Protein AF-A0A091EJG0-F1 (afdb_monomer_lite)

Organism: Fukomys damarensis (NCBI:txid885580)

Sequence (152 aa):
MSTPSILALKPKALSLSPGISESPGCQRRHTLPASEFRCLTPEDAVSVFEIEREAFISVSGACPLDLDEIRHFLTLCPELSLGWFEEGRLVAFVIGSLWDKERLTQHALVPFYEKFGFRAVGPCAITVGSLAFTELQCSLHGHTFLRRNSGC

Foldseek 3Di:
DDDDDDDDDDDDDDDDDDDDDDDPDPPDDDQQDQKDKDQDALVCLVLVQVVQCVVPCVPPVFGPDDSVRSSVQRVPCSVQKMFMDGSNHTDDIDGDDDDDDWDDAAPVCQVVCVVVQKDWDAWDPDDTVPDTGTTIDHDPPPDDPPPPPPDD

Secondary structure (DSSP, 8-state):
---------PPPP----------S------PPPSEEEE---GGGHHHHHHHHIIIIIHHHS--SS-HHHHHHHHHH-GGG-EEEEETTEEEEEE-----SS---B-GGGHHHHGGGT-EEEEE-S--BTTB--EEEE---TT----------

Structure (mmCIF, N/CA/C/O backbone):
data_AF-A0A091EJG0-F1
#
_entry.id   AF-A0A091EJG0-F1
#
loop_
_atom_site.group_PDB
_atom_site.id
_atom_site.type_symbol
_atom_site.label_atom_id
_atom_site.label_alt_id
_atom_site.label_comp_id
_atom_site.label_asym_id
_atom_site.label_entity_id
_atom_site.label_seq_id
_atom_site.pdbx_PDB_ins_code
_atom_site.Cartn_x
_atom_site.Cartn_y
_atom_site.Cartn_z
_atom_site.occupancy
_atom_site.B_iso_or_equiv
_atom_site.auth_seq_id
_atom_site.auth_comp_id
_atom_site.auth_asym_id
_atom_site.auth_atom_id
_atom_site.pdbx_PDB_model_num
ATOM 1 N N . MET A 1 1 ? 43.278 -11.788 74.550 1.00 35.47 1 MET A N 1
ATOM 2 C CA . MET A 1 1 ? 42.293 -10.876 75.169 1.00 35.47 1 MET A CA 1
ATOM 3 C C . MET A 1 1 ? 41.085 -10.821 74.257 1.00 35.47 1 MET A C 1
ATOM 5 O O . MET A 1 1 ? 41.272 -10.649 73.060 1.00 35.47 1 MET A O 1
ATOM 9 N N . SER A 1 2 ? 39.900 -11.099 74.793 1.00 34.75 2 SER A N 1
ATOM 10 C CA . SER A 1 2 ? 38.727 -11.506 74.008 1.00 34.75 2 SER A CA 1
ATOM 11 C C . SER A 1 2 ? 37.913 -10.328 73.471 1.00 34.75 2 SER A C 1
ATOM 13 O O . SER A 1 2 ? 37.778 -9.305 74.137 1.00 34.75 2 SER A O 1
ATOM 15 N N . THR A 1 3 ? 37.316 -10.505 72.294 1.00 40.38 3 THR A N 1
ATOM 16 C CA . THR A 1 3 ? 36.290 -9.615 71.740 1.00 40.38 3 THR A CA 1
ATOM 17 C C . THR A 1 3 ? 34.932 -9.843 72.418 1.00 40.38 3 THR A C 1
ATOM 19 O O . THR A 1 3 ? 34.534 -10.993 72.607 1.00 40.38 3 THR A O 1
ATOM 22 N N . PRO A 1 4 ? 34.171 -8.778 72.720 1.00 39.97 4 PRO A N 1
ATOM 23 C CA . PRO A 1 4 ? 32.734 -8.868 72.940 1.00 39.97 4 PRO A CA 1
ATOM 24 C C . PRO A 1 4 ? 31.957 -8.249 71.767 1.00 39.97 4 PRO A C 1
ATOM 26 O O . PRO A 1 4 ? 32.161 -7.095 71.395 1.00 39.97 4 PRO A O 1
ATOM 29 N N . SER A 1 5 ? 31.034 -9.026 71.203 1.00 35.41 5 SER A N 1
ATOM 30 C CA . SER A 1 5 ? 29.989 -8.523 70.305 1.00 35.41 5 SER A CA 1
ATOM 31 C C . SER A 1 5 ? 28.902 -7.819 71.125 1.00 35.41 5 SER A C 1
ATOM 33 O O . SER A 1 5 ? 28.521 -8.324 72.182 1.00 35.41 5 SER A O 1
ATOM 35 N N . ILE A 1 6 ? 28.377 -6.688 70.644 1.00 39.12 6 ILE A N 1
ATOM 36 C CA . ILE A 1 6 ? 27.215 -6.017 71.245 1.00 39.12 6 ILE A CA 1
ATOM 37 C C . ILE A 1 6 ? 26.096 -5.926 70.208 1.00 39.12 6 ILE A C 1
ATOM 39 O O . ILE A 1 6 ? 26.187 -5.201 69.219 1.00 39.12 6 ILE A O 1
ATOM 43 N N . LEU A 1 7 ? 25.012 -6.653 70.476 1.00 41.19 7 LEU A N 1
ATOM 44 C CA . LEU A 1 7 ? 23.737 -6.518 69.780 1.00 41.19 7 LEU A CA 1
ATOM 45 C C . LEU A 1 7 ? 23.023 -5.256 70.286 1.00 41.19 7 LEU A C 1
ATOM 47 O O . LEU A 1 7 ? 22.657 -5.184 71.459 1.00 41.19 7 LEU A O 1
ATOM 51 N N . ALA A 1 8 ? 22.799 -4.277 69.407 1.00 37.84 8 ALA A N 1
ATOM 52 C CA . ALA A 1 8 ? 22.105 -3.033 69.740 1.00 37.84 8 ALA A CA 1
ATOM 53 C C . ALA A 1 8 ? 20.671 -3.004 69.175 1.00 37.84 8 ALA A C 1
ATOM 55 O O . ALA A 1 8 ? 20.429 -2.835 67.984 1.00 37.84 8 ALA A O 1
ATOM 56 N N . LEU A 1 9 ? 19.743 -3.195 70.109 1.00 32.72 9 LEU A N 1
ATOM 57 C CA . LEU A 1 9 ? 18.285 -3.048 70.092 1.00 32.72 9 LEU A CA 1
ATOM 58 C C . 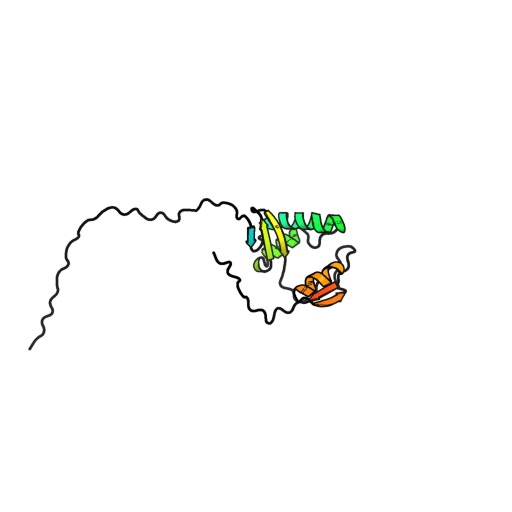LEU A 1 9 ? 17.650 -2.115 69.029 1.00 32.72 9 LEU A C 1
ATOM 60 O O . LEU A 1 9 ? 18.050 -0.973 68.821 1.00 32.72 9 LEU A O 1
ATOM 64 N N . LYS A 1 10 ? 16.535 -2.597 68.465 1.00 38.47 10 LYS A N 1
ATOM 65 C CA . LYS A 1 10 ? 15.622 -1.917 67.527 1.00 38.47 10 LYS A CA 1
ATOM 66 C C . LYS A 1 10 ? 14.766 -0.823 68.209 1.00 38.47 10 LYS A C 1
ATOM 68 O O . LYS A 1 10 ? 14.053 -1.153 69.158 1.00 38.47 10 LYS A O 1
ATOM 73 N N . PRO A 1 11 ? 14.716 0.423 67.694 1.00 31.92 11 PRO A N 1
ATOM 74 C CA . PRO A 1 11 ? 13.725 1.422 68.108 1.00 31.92 11 PRO A CA 1
ATOM 75 C C . PRO A 1 11 ? 12.336 1.212 67.480 1.00 31.92 11 PRO A C 1
ATOM 77 O O . PRO A 1 11 ? 12.167 0.541 66.460 1.00 31.92 11 PRO A O 1
ATOM 80 N N . LYS A 1 12 ? 11.324 1.791 68.132 1.00 32.69 12 LYS A N 1
ATOM 81 C CA . LYS A 1 12 ? 9.888 1.583 67.885 1.00 32.69 12 LYS A CA 1
ATOM 82 C C . LYS A 1 12 ? 9.307 2.658 66.951 1.00 32.69 12 LYS A C 1
ATOM 84 O O . LYS A 1 12 ? 9.875 3.734 66.810 1.00 32.69 12 LYS A O 1
ATOM 89 N N . ALA A 1 13 ? 8.182 2.341 66.310 1.00 37.03 13 ALA A N 1
ATOM 90 C CA . ALA A 1 13 ? 7.558 3.160 65.270 1.00 37.03 13 ALA A CA 1
ATOM 91 C C . ALA A 1 13 ? 7.169 4.581 65.723 1.00 37.03 13 ALA A C 1
ATOM 93 O O . ALA A 1 13 ? 6.637 4.765 66.817 1.00 37.03 13 ALA A O 1
ATOM 94 N N . LEU A 1 14 ? 7.327 5.543 64.809 1.00 33.12 14 LEU A N 1
ATOM 95 C CA . LEU A 1 14 ? 6.604 6.813 64.810 1.00 33.12 14 LEU A CA 1
ATOM 96 C C . LEU A 1 14 ? 5.544 6.749 63.707 1.00 33.12 14 LEU A C 1
ATOM 98 O O . LEU A 1 14 ? 5.864 6.560 62.536 1.00 33.12 14 LEU A O 1
ATOM 102 N N . SER A 1 15 ? 4.277 6.854 64.096 1.00 45.06 15 SER A N 1
ATOM 103 C CA . SER A 1 15 ? 3.137 6.810 63.184 1.00 45.06 15 SER A CA 1
ATOM 104 C C . SER A 1 15 ? 2.918 8.165 62.515 1.00 45.06 15 SER A C 1
ATOM 106 O O . SER A 1 15 ? 2.560 9.131 63.189 1.00 45.06 15 SER A O 1
ATOM 108 N N . LEU A 1 16 ? 3.048 8.207 61.191 1.00 36.72 16 LEU A N 1
ATOM 109 C CA . LEU A 1 16 ? 2.511 9.269 60.343 1.00 36.72 16 LEU A CA 1
ATOM 110 C C . LEU A 1 16 ? 1.576 8.643 59.304 1.00 36.72 16 LEU A C 1
ATOM 112 O O . LEU A 1 16 ? 1.862 7.590 58.741 1.00 36.72 16 LEU A O 1
ATOM 116 N N . SER A 1 17 ? 0.448 9.303 59.084 1.00 36.25 17 SER A N 1
ATOM 117 C CA . SER A 1 17 ? -0.603 8.972 58.119 1.00 36.25 17 SER A CA 1
ATOM 118 C C . SER A 1 17 ? -1.162 10.306 57.596 1.00 36.25 17 SER A C 1
ATOM 120 O O . SER A 1 17 ? -1.026 11.294 58.325 1.00 36.25 17 SER A O 1
ATOM 122 N N . PRO A 1 18 ? -1.821 10.397 56.424 1.00 42.09 18 PRO A N 1
ATOM 123 C CA . PRO A 1 18 ? -1.990 9.403 55.357 1.00 42.09 18 PRO A CA 1
ATOM 124 C C . PRO A 1 18 ? -1.427 9.881 53.997 1.00 42.09 18 PRO A C 1
ATOM 126 O O . PRO A 1 18 ? -1.651 11.016 53.584 1.00 42.09 18 PRO A O 1
ATOM 129 N N . GLY A 1 19 ? -0.769 8.991 53.249 1.00 30.95 19 GLY A N 1
ATOM 130 C CA . GLY A 1 19 ? -0.417 9.206 51.837 1.00 30.95 19 GLY A CA 1
ATOM 131 C C . GLY A 1 19 ? -1.319 8.364 50.936 1.00 30.95 19 GLY A C 1
ATOM 132 O O . GLY A 1 19 ? -1.409 7.156 51.135 1.00 30.95 19 GLY A O 1
ATOM 133 N N . ILE A 1 20 ? -2.014 9.002 49.992 1.00 41.03 20 ILE A N 1
ATOM 134 C CA . ILE A 1 20 ? -3.001 8.370 49.102 1.00 41.03 20 ILE A CA 1
ATOM 135 C C . ILE A 1 20 ? -2.375 7.186 48.353 1.00 41.03 20 ILE A C 1
ATOM 137 O O . ILE A 1 20 ? -1.322 7.328 47.738 1.00 41.03 20 ILE A O 1
ATOM 141 N N . SER A 1 21 ? -3.050 6.032 48.388 1.00 39.88 21 SER A N 1
ATOM 142 C CA . SER A 1 21 ? -2.692 4.863 47.577 1.00 39.88 21 SER A CA 1
ATOM 143 C C . SER A 1 21 ? -2.657 5.257 46.105 1.00 39.88 21 SER A C 1
ATOM 145 O O . SER A 1 21 ? -3.672 5.716 45.581 1.00 39.88 21 SER A O 1
ATOM 147 N N . GLU A 1 22 ? -1.528 5.044 45.428 1.00 44.59 22 GLU A N 1
ATOM 148 C CA . GLU A 1 22 ? -1.455 5.245 43.983 1.00 44.59 22 GLU A CA 1
ATOM 149 C C . GLU A 1 22 ? -2.451 4.306 43.294 1.00 44.59 22 GLU A C 1
ATOM 151 O O . GLU A 1 22 ? -2.333 3.080 43.348 1.00 44.59 22 GLU A O 1
ATOM 156 N N . SER A 1 23 ? -3.482 4.892 42.689 1.00 47.81 23 SER A N 1
ATOM 157 C CA . SER A 1 23 ? -4.475 4.151 41.919 1.00 47.81 23 SER A CA 1
ATOM 158 C C . SER A 1 23 ? -3.807 3.547 40.679 1.00 47.81 23 SER A C 1
ATOM 160 O O . SER A 1 23 ? -3.078 4.265 39.987 1.00 47.81 23 SER A O 1
ATOM 162 N N . PRO A 1 24 ? -4.060 2.269 40.341 1.00 48.84 24 PRO A N 1
ATOM 163 C CA . PRO A 1 24 ? -3.443 1.644 39.180 1.00 48.84 24 PRO A CA 1
ATOM 164 C C . PRO A 1 24 ? -3.910 2.340 37.898 1.00 48.84 24 PRO A C 1
ATOM 166 O O . PRO A 1 24 ? -5.063 2.203 37.501 1.00 48.84 24 PRO A O 1
ATOM 169 N N . GLY A 1 25 ? -2.999 3.087 37.268 1.00 54.34 25 GLY A N 1
ATOM 170 C CA . GLY A 1 25 ? -3.153 3.670 35.936 1.00 54.34 25 GLY A CA 1
ATOM 171 C C . GLY A 1 25 ? -4.395 4.544 35.749 1.00 54.34 25 GLY A C 1
ATOM 172 O O . GLY A 1 25 ? -5.421 4.078 35.263 1.00 54.34 25 GLY A O 1
ATOM 173 N N . CYS A 1 26 ? -4.274 5.850 36.011 1.00 53.00 26 CYS A N 1
ATOM 174 C CA . CYS A 1 26 ? -5.238 6.824 35.495 1.00 53.00 26 CYS A CA 1
ATOM 175 C C . CYS A 1 26 ? -5.278 6.731 33.958 1.00 53.00 26 CYS A C 1
ATOM 177 O O . CYS A 1 26 ? -4.397 7.267 33.279 1.00 53.00 26 CYS A O 1
ATOM 179 N N . GLN A 1 27 ? -6.278 6.031 33.408 1.00 63.81 27 GLN A N 1
ATOM 180 C CA . GLN A 1 27 ? -6.522 6.003 31.970 1.00 63.81 27 GLN A CA 1
ATOM 181 C C . GLN A 1 27 ? -6.813 7.434 31.520 1.00 63.81 27 GLN A C 1
ATOM 183 O O . GLN A 1 27 ? -7.860 8.009 31.832 1.00 63.81 27 GLN A O 1
ATOM 188 N N . ARG A 1 28 ? -5.859 8.031 30.796 1.00 69.50 28 ARG A N 1
ATOM 189 C CA . ARG A 1 28 ? -6.082 9.308 30.120 1.00 69.50 28 ARG A CA 1
ATOM 190 C C . ARG A 1 28 ? -7.290 9.135 29.207 1.00 69.50 28 ARG A C 1
ATOM 192 O O . ARG A 1 28 ? -7.361 8.159 28.468 1.00 69.50 28 ARG A O 1
ATOM 199 N N . ARG A 1 29 ? -8.225 10.088 29.246 1.00 65.69 29 ARG A N 1
ATOM 200 C CA . ARG A 1 29 ? -9.355 10.110 28.310 1.00 65.69 29 ARG A CA 1
ATOM 201 C C . ARG A 1 29 ? -8.789 10.080 26.891 1.00 65.69 29 ARG A C 1
ATOM 203 O O . ARG A 1 29 ? -8.084 11.009 26.504 1.00 65.69 29 ARG A O 1
ATOM 210 N N . HIS A 1 30 ? -9.062 9.005 26.161 1.00 69.31 30 HIS A N 1
ATOM 211 C CA . HIS A 1 30 ? -8.549 8.811 24.814 1.00 69.31 30 HIS A CA 1
ATOM 212 C C . HIS A 1 30 ? -9.281 9.757 23.855 1.00 69.31 30 HIS A C 1
ATOM 214 O O . HIS A 1 30 ? -10.401 9.488 23.432 1.00 69.31 30 HIS A O 1
ATOM 220 N N . THR A 1 31 ? -8.654 10.886 23.533 1.00 75.50 31 THR A N 1
ATOM 221 C CA . THR A 1 31 ? -8.953 11.640 22.312 1.00 75.50 31 THR A CA 1
ATOM 222 C C . THR A 1 31 ? -8.261 10.946 21.146 1.00 75.50 31 THR A C 1
ATOM 224 O O . THR A 1 31 ? -7.101 10.553 21.290 1.00 75.50 31 THR A O 1
ATOM 227 N N . LEU A 1 32 ? -8.941 10.806 20.006 1.00 78.19 32 LEU A N 1
ATOM 228 C CA . LEU A 1 32 ? -8.315 10.268 18.796 1.00 78.19 32 LEU A CA 1
ATOM 229 C C . LEU A 1 32 ? -7.102 11.135 18.404 1.00 78.19 32 LEU A C 1
ATOM 231 O O . LEU A 1 32 ? -7.184 12.363 18.524 1.00 78.19 32 LEU A O 1
ATOM 235 N N . PRO A 1 33 ? -5.979 10.540 17.963 1.00 83.75 33 PRO A N 1
ATOM 236 C CA . PRO A 1 33 ? -4.875 11.303 17.398 1.00 83.75 33 PRO A CA 1
ATOM 237 C C . PRO A 1 33 ? -5.344 12.103 16.180 1.00 83.75 33 PRO A C 1
ATOM 239 O O . PRO A 1 33 ? -6.098 11.594 15.352 1.00 83.75 33 PRO A O 1
ATOM 242 N N . ALA A 1 34 ? -4.869 13.343 16.044 1.00 88.00 34 ALA A N 1
ATOM 243 C CA . ALA A 1 34 ? -5.141 14.144 14.850 1.00 88.00 34 ALA A CA 1
ATOM 244 C C . ALA A 1 34 ? -4.500 13.519 13.596 1.00 88.00 34 ALA A C 1
ATOM 246 O O . ALA A 1 34 ? -5.100 13.530 12.528 1.00 88.00 34 ALA A O 1
ATOM 247 N N . SER A 1 35 ? -3.307 12.935 13.748 1.00 93.06 35 SER A N 1
ATOM 248 C CA . SER A 1 35 ? -2.590 12.190 12.712 1.00 93.06 35 SER A CA 1
ATOM 249 C C . SER A 1 35 ? -1.784 11.061 13.365 1.00 93.06 35 SER A C 1
ATOM 251 O O . SER A 1 35 ? -1.150 11.277 14.403 1.00 93.06 35 SER A O 1
ATOM 253 N N . GLU A 1 36 ? -1.837 9.857 12.798 1.00 94.25 36 GLU A N 1
ATOM 254 C CA . GLU A 1 36 ? -1.200 8.643 13.321 1.00 94.25 36 GLU A CA 1
ATOM 255 C C . GLU A 1 36 ? -0.647 7.773 12.182 1.00 94.25 36 GLU A C 1
ATOM 257 O O . GLU A 1 36 ? -1.292 7.588 11.153 1.00 94.25 36 GLU A O 1
ATOM 262 N N . PHE A 1 37 ? 0.538 7.195 12.392 1.00 95.00 37 PHE A N 1
ATOM 263 C CA . PHE A 1 37 ? 1.115 6.169 11.523 1.00 95.00 37 PHE A CA 1
ATOM 264 C C . PHE A 1 37 ? 1.258 4.875 12.323 1.00 95.00 37 PHE A C 1
ATOM 266 O O . PHE A 1 37 ? 1.967 4.854 13.332 1.00 95.00 37 PHE A O 1
ATOM 273 N N . ARG A 1 38 ? 0.608 3.800 11.873 1.00 94.56 38 ARG A N 1
ATOM 274 C CA . ARG A 1 38 ? 0.654 2.483 12.528 1.00 94.56 38 ARG A CA 1
ATOM 275 C C . ARG A 1 38 ? 0.578 1.349 11.512 1.00 94.56 38 ARG A C 1
ATOM 277 O O . ARG A 1 38 ? 0.125 1.554 10.389 1.00 94.56 38 ARG A O 1
ATOM 284 N N . CYS A 1 39 ? 0.987 0.147 11.909 1.00 95.44 39 CYS A N 1
ATOM 285 C CA . CYS A 1 39 ? 0.675 -1.053 11.135 1.00 95.44 39 CYS A CA 1
ATOM 286 C C . CYS A 1 39 ? -0.851 -1.225 11.047 1.00 95.44 39 CYS A C 1
ATOM 288 O O . CYS A 1 39 ? -1.583 -0.868 11.981 1.00 95.44 39 CYS A O 1
ATOM 290 N N . LEU A 1 40 ? -1.318 -1.742 9.915 1.00 95.94 40 LEU A N 1
ATOM 291 C CA . LEU A 1 40 ? -2.717 -2.100 9.724 1.00 95.94 40 LEU A CA 1
ATOM 292 C C . LEU A 1 40 ? -3.023 -3.424 10.428 1.00 95.94 40 LEU A C 1
ATOM 294 O O . LEU A 1 40 ? -2.145 -4.272 10.602 1.00 95.94 40 LEU A O 1
ATOM 298 N N . THR A 1 41 ? -4.283 -3.610 10.801 1.00 95.44 41 THR A N 1
ATOM 299 C CA . THR A 1 41 ? -4.805 -4.867 11.346 1.00 95.44 41 THR A CA 1
ATOM 300 C C . THR A 1 41 ? -5.912 -5.420 10.436 1.00 95.44 41 THR A C 1
ATOM 302 O O . THR A 1 41 ? -6.439 -4.679 9.602 1.00 95.44 41 THR A O 1
ATOM 305 N N . PRO A 1 42 ? -6.305 -6.705 10.546 1.00 94.50 42 PRO A N 1
ATOM 306 C CA . PRO A 1 42 ? -7.368 -7.281 9.713 1.00 94.50 42 PRO A CA 1
ATOM 307 C C . PRO A 1 42 ? -8.716 -6.537 9.784 1.00 94.50 42 PRO A C 1
ATOM 309 O O . PRO A 1 42 ? -9.515 -6.623 8.852 1.00 94.50 42 PRO A O 1
ATOM 312 N N . GLU A 1 43 ? -8.966 -5.779 10.854 1.00 96.19 43 GLU A N 1
ATOM 313 C CA . GLU A 1 43 ? -10.126 -4.895 11.009 1.00 96.19 43 GLU A CA 1
ATOM 314 C C . GLU A 1 43 ? -10.083 -3.682 10.060 1.00 96.19 43 GLU A C 1
ATOM 316 O O . GLU A 1 43 ? -11.130 -3.250 9.576 1.00 96.19 43 GLU A O 1
ATOM 321 N N . ASP A 1 44 ? -8.892 -3.167 9.729 1.00 96.44 44 ASP A N 1
ATOM 322 C CA . ASP A 1 44 ? -8.715 -2.053 8.785 1.00 96.44 44 ASP A CA 1
ATOM 323 C C . ASP A 1 44 ? -8.975 -2.467 7.323 1.00 96.44 44 ASP A C 1
ATOM 325 O O . ASP A 1 44 ? -9.131 -1.603 6.458 1.00 96.44 44 ASP A O 1
ATOM 329 N N . ALA A 1 45 ? -9.045 -3.772 7.028 1.00 95.00 45 ALA A N 1
ATOM 330 C CA . ALA A 1 45 ? -9.141 -4.312 5.668 1.00 95.00 45 ALA A CA 1
ATOM 331 C C . ALA A 1 45 ? -10.332 -3.768 4.861 1.00 95.00 45 ALA A C 1
ATOM 333 O O . ALA A 1 45 ? -10.229 -3.597 3.648 1.00 95.00 45 ALA A O 1
ATOM 334 N N . VAL A 1 46 ? -11.455 -3.467 5.524 1.00 96.12 46 VAL A N 1
ATOM 335 C CA . VAL A 1 46 ? -12.617 -2.852 4.862 1.00 96.12 46 VAL A CA 1
ATOM 336 C C . VAL A 1 46 ? -12.270 -1.439 4.393 1.00 96.12 46 VAL A C 1
ATOM 338 O O . VAL A 1 46 ? -12.492 -1.123 3.230 1.00 96.12 46 VAL A O 1
ATOM 341 N N . SER A 1 47 ? -11.656 -0.623 5.254 1.00 95.25 47 SER A N 1
ATOM 342 C CA . SER A 1 47 ? -11.218 0.741 4.927 1.00 95.25 47 SER A CA 1
ATOM 343 C C . SER A 1 47 ? -10.199 0.755 3.783 1.00 95.25 47 SER A C 1
ATOM 345 O O . SER A 1 47 ? -10.300 1.584 2.883 1.00 95.25 47 SER A O 1
ATOM 347 N N . VAL A 1 48 ? -9.250 -0.189 3.787 1.00 95.06 48 VAL A N 1
ATOM 348 C CA . VAL A 1 48 ? -8.297 -0.402 2.682 1.00 95.06 48 VAL A CA 1
ATOM 349 C C . VAL A 1 48 ? -9.046 -0.680 1.377 1.00 95.06 48 VAL A C 1
ATOM 351 O O . VAL A 1 48 ? -8.833 0.015 0.386 1.00 95.06 48 VAL A O 1
ATOM 354 N N . PHE A 1 49 ? -9.956 -1.658 1.379 1.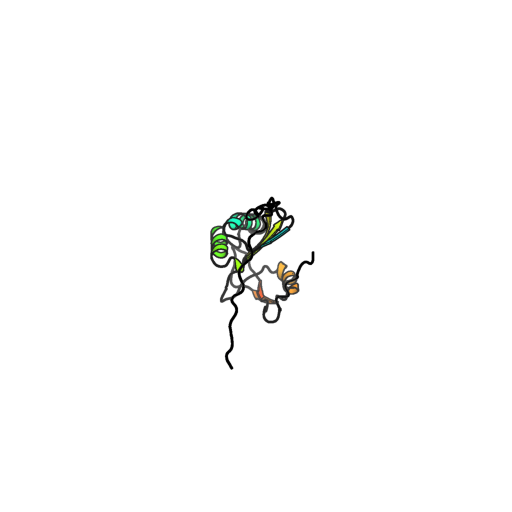00 93.50 49 PHE A N 1
ATOM 355 C CA . PHE A 1 49 ? -10.708 -2.051 0.188 1.00 93.50 49 PHE A CA 1
ATOM 356 C C . PHE A 1 49 ? -11.623 -0.932 -0.336 1.00 93.50 49 PHE A C 1
ATOM 358 O O . PHE A 1 49 ? -11.797 -0.791 -1.544 1.00 93.50 49 PHE A O 1
ATOM 365 N N . GLU A 1 50 ? -12.190 -0.095 0.538 1.00 93.88 50 GLU A N 1
ATOM 366 C CA . GLU A 1 50 ? -12.967 1.070 0.101 1.00 93.88 50 GLU A CA 1
ATOM 367 C C . GLU A 1 50 ? -12.107 2.123 -0.610 1.00 93.88 50 GLU A C 1
ATOM 369 O O . GLU A 1 50 ? -12.567 2.687 -1.607 1.00 93.88 50 GLU A O 1
ATOM 374 N N . ILE A 1 51 ? -10.868 2.338 -0.149 1.00 93.31 51 ILE A N 1
ATOM 375 C CA . ILE A 1 51 ? -9.887 3.206 -0.815 1.00 93.31 51 ILE A CA 1
ATOM 376 C C . ILE A 1 51 ? -9.452 2.591 -2.153 1.00 93.31 51 ILE A C 1
ATOM 378 O O . ILE A 1 51 ? -9.447 3.296 -3.159 1.00 93.31 51 ILE A O 1
ATOM 382 N N . GLU A 1 52 ? -9.147 1.287 -2.223 1.00 90.75 52 GLU A N 1
ATOM 383 C CA . GLU A 1 52 ? -8.776 0.658 -3.503 1.00 90.75 52 GLU A CA 1
ATOM 384 C C . GLU A 1 52 ? -9.929 0.637 -4.515 1.00 90.75 52 GLU A C 1
ATOM 386 O O . GLU A 1 52 ? -9.713 0.853 -5.708 1.00 90.75 52 GLU A O 1
ATOM 391 N N . ARG A 1 53 ? -11.171 0.441 -4.059 1.00 88.56 53 ARG A N 1
ATOM 392 C CA . ARG A 1 53 ? -12.362 0.543 -4.912 1.00 88.56 53 ARG A CA 1
ATOM 393 C C . ARG A 1 53 ? -12.491 1.942 -5.514 1.00 88.56 53 ARG A C 1
ATOM 395 O O . ARG A 1 53 ? -12.782 2.061 -6.702 1.00 88.56 53 ARG A O 1
ATOM 402 N N . GLU A 1 54 ? -12.289 2.990 -4.719 1.00 88.19 54 GLU A N 1
ATOM 403 C CA . GLU A 1 54 ? -12.334 4.369 -5.215 1.00 88.19 54 GLU A CA 1
ATOM 404 C C . GLU A 1 54 ? -11.184 4.631 -6.201 1.00 88.19 54 GLU A C 1
ATOM 406 O O . GLU A 1 54 ? -11.447 5.003 -7.345 1.00 88.19 54 GLU A O 1
ATOM 411 N N . ALA A 1 55 ? -9.946 4.311 -5.818 1.00 86.12 55 ALA A N 1
ATOM 412 C CA . ALA A 1 55 ? -8.745 4.626 -6.588 1.00 86.12 55 ALA A CA 1
ATOM 413 C C . ALA A 1 55 ? -8.558 3.784 -7.867 1.00 86.12 55 ALA A C 1
ATOM 415 O O . ALA A 1 55 ? -8.093 4.305 -8.883 1.00 86.12 55 ALA A O 1
ATOM 416 N N . PHE A 1 56 ? -8.895 2.488 -7.842 1.00 83.31 56 PHE A N 1
ATOM 417 C CA . PHE A 1 56 ? -8.607 1.551 -8.937 1.00 83.31 56 PHE A CA 1
ATOM 418 C C . PHE A 1 56 ? -9.850 1.074 -9.686 1.00 83.31 56 PHE A C 1
ATOM 420 O O . PHE A 1 56 ? -9.838 1.093 -10.922 1.00 83.31 56 PHE A O 1
ATOM 427 N N . ILE A 1 57 ? -10.935 0.689 -9.000 1.00 81.00 57 ILE A N 1
ATOM 428 C CA . ILE A 1 57 ? -12.141 0.192 -9.692 1.00 81.00 57 ILE A CA 1
ATOM 429 C C . ILE A 1 57 ? -12.803 1.327 -10.488 1.00 81.00 57 ILE A C 1
ATOM 431 O O . ILE A 1 57 ? -13.188 1.100 -11.634 1.00 81.00 57 ILE A O 1
ATOM 435 N N . SER A 1 58 ? -12.839 2.560 -9.968 1.00 77.19 58 SER A N 1
ATOM 436 C CA . SER A 1 58 ? -13.367 3.727 -10.705 1.00 77.19 58 SER A CA 1
ATOM 437 C C . SER A 1 58 ? -12.597 4.059 -11.992 1.00 77.19 58 SER A C 1
ATOM 439 O O . SER A 1 58 ? -13.153 4.685 -12.892 1.00 77.19 58 SER A O 1
ATOM 441 N N . VAL A 1 59 ? -11.322 3.659 -12.085 1.00 77.94 59 VAL A N 1
ATOM 442 C CA . VAL A 1 59 ? -10.417 3.995 -13.203 1.00 77.94 59 VAL A CA 1
ATOM 443 C C . VAL A 1 59 ? -10.240 2.829 -14.180 1.00 77.94 59 VAL A C 1
ATOM 445 O O . VAL A 1 59 ? -10.117 3.043 -15.384 1.00 77.94 59 VAL A O 1
ATOM 448 N N . SER A 1 60 ? -10.215 1.594 -13.675 1.00 76.00 60 SER A N 1
ATOM 449 C CA . SER A 1 60 ? -9.831 0.392 -14.432 1.00 76.00 60 SER A CA 1
ATOM 450 C C . SER A 1 60 ? -10.845 -0.755 -14.383 1.00 76.00 60 SER A C 1
ATOM 452 O O . SER A 1 60 ? -10.689 -1.738 -15.105 1.00 76.00 60 SER A O 1
ATOM 454 N N . GLY A 1 61 ? -11.872 -0.657 -13.535 1.00 80.81 61 GLY A N 1
ATOM 455 C CA . GLY A 1 61 ? -12.844 -1.727 -13.296 1.00 80.81 61 GLY A CA 1
ATOM 456 C C . GLY A 1 61 ? -12.318 -2.917 -12.483 1.00 80.81 61 GLY A C 1
ATOM 457 O O . GLY A 1 61 ? -13.089 -3.838 -12.223 1.00 80.81 61 GLY A O 1
ATOM 458 N N . ALA A 1 62 ? -11.048 -2.911 -12.065 1.00 80.06 62 ALA A N 1
ATOM 459 C CA . ALA A 1 62 ? -10.419 -3.980 -11.291 1.00 80.06 62 ALA A CA 1
ATOM 460 C C . ALA A 1 62 ? -9.675 -3.428 -10.063 1.00 80.06 62 ALA A C 1
ATOM 462 O O . ALA A 1 62 ? -9.242 -2.277 -10.048 1.00 80.06 62 ALA A O 1
ATOM 463 N N . CYS A 1 63 ? -9.537 -4.265 -9.035 1.00 79.25 63 CYS A N 1
ATOM 464 C CA . CYS A 1 63 ? -8.792 -3.977 -7.809 1.00 79.25 63 CYS A CA 1
ATOM 465 C C . CYS A 1 63 ? -7.446 -4.723 -7.845 1.00 79.25 63 CYS A C 1
ATOM 467 O O . CYS A 1 63 ? -7.426 -5.848 -8.353 1.00 79.25 63 CYS A O 1
ATOM 469 N N . PRO A 1 64 ? -6.337 -4.157 -7.332 1.00 77.25 64 PRO A N 1
ATOM 470 C CA . PRO A 1 64 ? -5.079 -4.887 -7.178 1.00 77.25 64 PRO A CA 1
ATOM 471 C C . PRO A 1 64 ? -5.181 -6.077 -6.219 1.00 77.25 64 PRO A C 1
ATOM 473 O O . PRO A 1 64 ? -4.519 -7.083 -6.471 1.00 77.25 64 PRO A O 1
ATOM 476 N N . LEU A 1 65 ? -5.987 -5.947 -5.158 1.00 83.38 65 LEU A N 1
ATOM 477 C CA . LEU A 1 65 ? -6.288 -6.985 -4.173 1.00 83.38 65 LEU A CA 1
ATOM 478 C C . LEU A 1 65 ? -7.793 -7.013 -3.864 1.00 83.38 65 LEU A C 1
ATOM 480 O O . LEU A 1 65 ? -8.442 -5.965 -3.819 1.00 83.38 65 LEU A O 1
ATOM 484 N N . ASP A 1 66 ? -8.361 -8.193 -3.617 1.00 86.69 66 ASP A N 1
ATOM 485 C CA . ASP A 1 66 ? -9.708 -8.300 -3.045 1.00 86.69 66 ASP A CA 1
ATOM 486 C C . ASP A 1 66 ? -9.719 -8.172 -1.504 1.00 86.69 66 ASP A C 1
ATOM 488 O O . ASP A 1 66 ? -8.681 -8.138 -0.839 1.00 86.69 66 ASP A O 1
ATOM 492 N N . LEU A 1 67 ? -10.911 -8.055 -0.909 1.00 89.88 67 LEU A N 1
ATOM 493 C CA . LEU A 1 67 ? -11.068 -7.863 0.538 1.00 89.88 67 LEU A CA 1
ATOM 494 C C . LEU A 1 67 ? -10.504 -9.028 1.374 1.00 89.88 67 LEU A C 1
ATOM 496 O O . LEU A 1 67 ? -10.032 -8.803 2.492 1.00 89.88 67 LEU A O 1
ATOM 500 N N . ASP A 1 68 ? -10.559 -10.257 0.868 1.00 88.88 68 ASP A N 1
ATOM 501 C CA . ASP A 1 68 ? -10.073 -11.437 1.576 1.00 88.88 68 ASP A CA 1
ATOM 502 C C . ASP A 1 68 ? -8.561 -11.627 1.364 1.00 88.88 68 ASP A C 1
ATOM 504 O O . ASP A 1 68 ? -7.868 -12.001 2.312 1.00 88.88 68 ASP A O 1
ATOM 508 N N . GLU A 1 69 ? -8.012 -11.243 0.206 1.00 87.19 69 GLU A N 1
ATOM 509 C CA . GLU A 1 69 ? -6.565 -11.090 -0.011 1.00 87.19 69 GLU A CA 1
ATOM 510 C C . GLU A 1 69 ? -5.961 -10.018 0.913 1.00 87.19 69 GLU A C 1
ATOM 512 O O . GLU A 1 69 ? -4.956 -10.272 1.581 1.00 87.19 69 GLU A O 1
ATOM 517 N N . ILE A 1 70 ? -6.600 -8.847 1.035 1.00 89.94 70 ILE A N 1
ATOM 518 C CA . ILE A 1 70 ? -6.193 -7.790 1.978 1.00 89.94 70 ILE A CA 1
ATOM 519 C C . ILE A 1 70 ? -6.167 -8.345 3.409 1.00 89.94 70 ILE A C 1
ATOM 521 O O . ILE A 1 70 ? -5.149 -8.239 4.098 1.00 89.94 70 ILE A O 1
ATOM 525 N N . ARG A 1 71 ? -7.251 -8.992 3.863 1.00 91.81 71 ARG A N 1
ATOM 526 C CA . ARG A 1 71 ? -7.302 -9.634 5.192 1.00 91.81 71 ARG A CA 1
ATOM 527 C C . ARG A 1 71 ? -6.212 -10.681 5.373 1.00 91.81 71 ARG A C 1
ATOM 529 O O . ARG A 1 71 ? -5.638 -10.771 6.458 1.00 91.81 71 ARG A O 1
ATOM 536 N N . HIS A 1 72 ? -5.925 -11.467 4.338 1.00 87.88 72 HIS A N 1
ATOM 537 C CA . HIS A 1 72 ? -4.899 -12.500 4.367 1.00 87.88 72 HIS A CA 1
ATOM 538 C C . HIS A 1 72 ? -3.511 -11.896 4.615 1.00 87.88 72 HIS A C 1
ATOM 540 O O . HIS A 1 72 ? -2.836 -12.303 5.562 1.00 87.88 72 HIS A O 1
ATOM 546 N N . PHE A 1 73 ? -3.117 -10.863 3.862 1.00 88.19 73 PHE A N 1
ATOM 547 C CA . PHE A 1 73 ? -1.836 -10.178 4.073 1.00 88.19 73 PHE A CA 1
ATOM 548 C C . PHE A 1 73 ? -1.739 -9.511 5.449 1.00 88.19 73 PHE A C 1
ATOM 550 O O . PHE A 1 73 ? -0.728 -9.675 6.130 1.00 88.19 73 PHE A O 1
ATOM 557 N N . LEU A 1 74 ? -2.802 -8.839 5.904 1.00 90.62 74 LEU A N 1
ATOM 558 C CA . LEU A 1 74 ? -2.843 -8.210 7.232 1.00 90.62 74 LEU A CA 1
ATOM 559 C C . LEU A 1 74 ? -2.880 -9.220 8.392 1.00 90.62 74 LEU A C 1
ATOM 561 O O . LEU A 1 74 ? -2.577 -8.859 9.526 1.00 90.62 74 LEU A O 1
ATOM 565 N N . THR A 1 75 ? -3.215 -10.484 8.122 1.00 90.44 75 THR A N 1
ATOM 566 C CA . THR A 1 75 ? -3.132 -11.580 9.100 1.00 90.44 75 THR A CA 1
ATOM 567 C C . THR A 1 75 ? -1.743 -12.227 9.118 1.00 90.44 75 THR A C 1
ATOM 569 O O . THR A 1 75 ? -1.274 -12.622 10.183 1.00 90.44 75 THR A O 1
ATOM 572 N N . LEU A 1 76 ? -1.083 -12.352 7.960 1.00 85.56 76 LEU A N 1
ATOM 573 C CA . LEU A 1 76 ? 0.221 -13.016 7.842 1.00 85.56 76 LEU A CA 1
ATOM 574 C C . LEU A 1 76 ? 1.415 -12.115 8.181 1.00 85.56 76 LEU A C 1
ATOM 576 O O . LEU A 1 76 ? 2.348 -12.587 8.828 1.00 85.56 76 LEU A O 1
ATOM 580 N N . CYS A 1 77 ? 1.411 -10.865 7.711 1.00 86.19 77 CYS A N 1
ATOM 581 C CA . CYS A 1 77 ? 2.550 -9.944 7.807 1.00 86.19 77 CYS A CA 1
ATOM 582 C C . CYS A 1 77 ? 2.108 -8.494 8.117 1.00 86.19 77 CYS A C 1
ATOM 584 O O . CYS A 1 77 ? 2.449 -7.578 7.356 1.00 86.19 77 CYS A O 1
ATOM 586 N N . PRO A 1 78 ? 1.343 -8.231 9.197 1.00 88.19 78 PRO A N 1
ATOM 587 C CA . PRO A 1 78 ? 0.915 -6.873 9.550 1.00 88.19 78 PRO A CA 1
ATOM 588 C C . PRO A 1 78 ? 2.093 -5.898 9.724 1.00 88.19 78 PRO A C 1
ATOM 590 O O . PRO A 1 78 ? 1.956 -4.713 9.427 1.00 88.19 78 PRO A O 1
ATOM 593 N N . GLU A 1 79 ? 3.270 -6.375 10.131 1.00 89.19 79 GLU A N 1
ATOM 594 C CA . GLU A 1 79 ? 4.505 -5.591 10.263 1.00 89.19 79 GLU A CA 1
ATOM 595 C C . GLU A 1 79 ? 5.080 -5.072 8.933 1.00 89.19 79 GLU A C 1
ATOM 597 O O . GLU A 1 79 ? 5.884 -4.140 8.940 1.00 89.19 79 GLU A O 1
ATOM 602 N N . LEU A 1 80 ? 4.654 -5.639 7.798 1.00 86.38 80 LEU A N 1
ATOM 603 C CA . LEU A 1 80 ? 4.981 -5.160 6.449 1.00 86.38 80 LEU A CA 1
ATOM 604 C C . LEU A 1 80 ? 3.896 -4.240 5.867 1.00 86.38 80 LEU A C 1
ATOM 606 O O . LEU A 1 80 ? 3.989 -3.825 4.711 1.00 86.38 80 LEU A O 1
ATOM 610 N N . SER A 1 81 ? 2.886 -3.896 6.669 1.00 92.50 81 SER A N 1
ATOM 611 C CA . SER A 1 81 ? 1.871 -2.900 6.338 1.00 92.50 81 SER A CA 1
ATOM 612 C C . SER A 1 81 ? 2.104 -1.585 7.085 1.00 92.50 81 SER A C 1
ATOM 614 O O . SER A 1 81 ? 2.632 -1.556 8.201 1.00 92.50 81 SER A O 1
ATOM 616 N N . LEU A 1 82 ? 1.665 -0.481 6.484 1.00 95.75 82 LEU A N 1
ATOM 617 C CA . LEU A 1 82 ? 1.667 0.837 7.112 1.00 95.75 82 LEU A CA 1
ATOM 618 C C . LEU A 1 82 ? 0.420 1.609 6.688 1.00 95.75 82 LEU A C 1
ATOM 620 O O . LEU A 1 82 ? 0.219 1.846 5.501 1.00 95.75 82 LEU A O 1
ATOM 624 N N . GLY A 1 83 ? -0.390 2.029 7.654 1.00 96.62 83 GLY A N 1
ATOM 625 C CA . GLY A 1 83 ? -1.500 2.955 7.464 1.00 96.62 83 GLY A CA 1
ATOM 626 C C . GLY A 1 83 ? -1.170 4.340 8.010 1.00 96.62 83 GLY A C 1
ATOM 627 O O . GLY A 1 83 ? -0.570 4.469 9.081 1.00 96.62 83 GLY A O 1
ATOM 628 N N . TRP A 1 84 ? -1.598 5.369 7.285 1.00 96.81 84 TRP A N 1
ATOM 629 C CA . TRP A 1 84 ? -1.691 6.742 7.768 1.00 96.81 84 TRP A CA 1
ATOM 630 C C . TRP A 1 84 ? -3.158 7.057 8.063 1.00 96.81 84 TRP A C 1
ATOM 632 O O . TRP A 1 84 ? -4.021 6.936 7.189 1.00 96.81 84 TRP A O 1
ATOM 642 N N . PHE A 1 85 ? -3.427 7.443 9.307 1.00 94.94 85 PHE A N 1
ATOM 643 C CA . PHE A 1 85 ? -4.741 7.803 9.809 1.00 94.94 85 PHE A CA 1
ATOM 644 C C . PHE A 1 85 ? -4.800 9.295 10.141 1.00 94.94 85 PHE A C 1
ATOM 646 O O . PHE A 1 85 ? -3.890 9.819 10.783 1.00 94.94 85 PHE A O 1
ATOM 653 N N . GLU A 1 86 ? -5.898 9.955 9.780 1.00 94.75 86 GLU A N 1
ATOM 654 C CA . GLU A 1 86 ? -6.251 11.304 10.235 1.00 94.75 86 GLU A CA 1
ATOM 655 C C . GLU A 1 86 ? -7.570 11.238 11.010 1.00 94.75 86 GLU A C 1
ATOM 657 O O . GLU A 1 86 ? -8.536 10.623 10.558 1.00 94.75 86 GLU A O 1
ATOM 662 N N . GLU A 1 87 ? -7.595 11.798 12.222 1.00 91.81 87 GLU A N 1
ATOM 663 C CA . GLU A 1 87 ? -8.742 11.741 13.150 1.00 91.81 87 GLU A CA 1
ATOM 664 C C . GLU A 1 87 ? -9.333 10.319 13.339 1.00 91.81 87 GLU A C 1
ATOM 666 O O . GLU A 1 87 ? -10.538 10.131 13.517 1.00 91.81 87 GLU A O 1
ATOM 671 N N . GLY A 1 88 ? -8.475 9.291 13.290 1.00 89.38 88 GLY A N 1
ATOM 672 C CA . GLY A 1 88 ? -8.855 7.876 13.395 1.00 89.38 88 GLY A CA 1
ATOM 673 C C . GLY A 1 88 ? -9.400 7.229 12.111 1.00 89.38 88 GLY A C 1
ATOM 674 O O . GLY A 1 88 ? -9.818 6.074 12.158 1.00 89.38 88 GLY A O 1
ATOM 675 N N . ARG A 1 89 ? -9.391 7.923 10.965 1.00 93.62 89 ARG A N 1
ATOM 676 C CA . ARG A 1 89 ? -9.786 7.384 9.650 1.00 93.62 89 ARG A CA 1
ATOM 677 C C . ARG A 1 89 ? -8.562 7.104 8.791 1.00 93.62 89 ARG A C 1
ATOM 679 O O . ARG A 1 89 ? -7.684 7.953 8.705 1.00 93.62 89 ARG A O 1
ATOM 686 N N . LEU A 1 90 ? -8.518 5.947 8.134 1.00 96.12 90 LEU A N 1
ATOM 687 C CA . LEU A 1 90 ? -7.455 5.615 7.183 1.00 96.12 90 LEU A CA 1
ATOM 688 C C . LEU A 1 90 ? -7.550 6.538 5.956 1.00 96.12 90 LEU A C 1
ATOM 690 O O . LEU A 1 90 ? -8.613 6.615 5.343 1.00 96.12 90 LEU A O 1
ATOM 694 N N . VAL A 1 91 ? -6.456 7.218 5.602 1.00 95.50 91 VAL A N 1
ATOM 695 C CA . VAL A 1 91 ? -6.386 8.120 4.431 1.00 95.50 91 VAL A CA 1
ATOM 696 C C . VAL A 1 91 ? -5.392 7.655 3.366 1.00 95.50 91 VAL A C 1
ATOM 698 O O . VAL A 1 91 ? -5.567 7.950 2.188 1.00 95.50 91 VAL A O 1
ATOM 701 N N . ALA A 1 92 ? -4.365 6.901 3.758 1.00 94.75 92 ALA A N 1
ATOM 702 C CA . ALA A 1 92 ? -3.407 6.283 2.847 1.00 94.75 92 ALA A CA 1
ATOM 703 C C . ALA A 1 92 ? -2.813 5.023 3.484 1.00 94.75 92 ALA A C 1
AT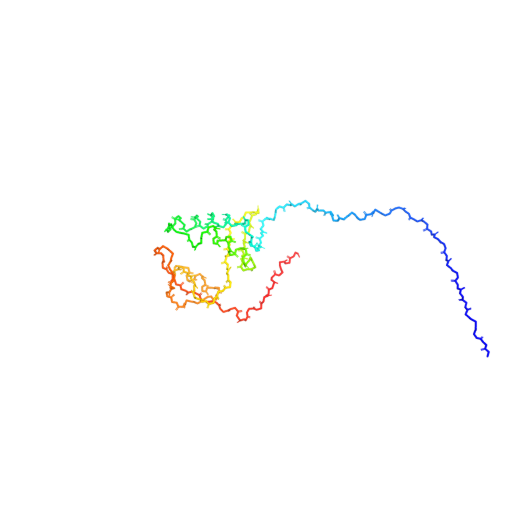OM 705 O O . ALA A 1 92 ? -2.719 4.928 4.709 1.00 94.75 92 ALA A O 1
ATOM 706 N N . PHE A 1 93 ? -2.373 4.069 2.666 1.00 94.88 93 PHE A N 1
ATOM 707 C CA . PHE A 1 93 ? -1.736 2.852 3.157 1.00 94.88 93 PHE A CA 1
ATOM 708 C C . PHE A 1 93 ? -0.680 2.296 2.197 1.00 94.88 93 PHE A C 1
ATOM 710 O O . PHE A 1 93 ? -0.613 2.657 1.024 1.00 94.88 93 PHE A O 1
ATOM 717 N N . VAL A 1 94 ? 0.122 1.371 2.720 1.00 92.88 94 VAL A N 1
ATOM 718 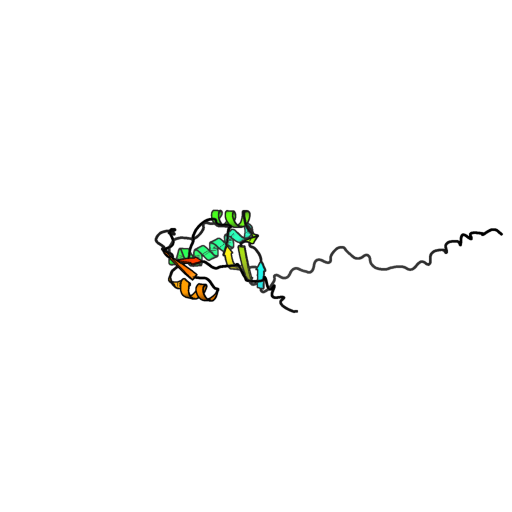C CA . VAL A 1 94 ? 0.963 0.434 1.976 1.00 92.88 94 VAL A CA 1
ATOM 719 C C . VAL A 1 94 ? 0.704 -0.960 2.543 1.00 92.88 94 VAL A C 1
ATOM 721 O O . VAL A 1 94 ? 0.776 -1.150 3.758 1.00 92.88 94 VAL A O 1
ATOM 724 N N . ILE A 1 95 ? 0.419 -1.931 1.674 1.00 88.56 95 ILE A N 1
ATOM 725 C CA . ILE A 1 95 ? 0.417 -3.360 2.010 1.00 88.56 95 ILE A CA 1
ATOM 726 C C . ILE A 1 95 ? 1.646 -3.993 1.365 1.00 88.56 95 ILE A C 1
ATOM 728 O O . ILE A 1 95 ? 1.889 -3.828 0.170 1.00 88.56 95 ILE A O 1
ATOM 732 N N . GLY A 1 96 ? 2.421 -4.709 2.173 1.00 85.81 96 GLY A N 1
ATOM 733 C CA . GLY A 1 96 ? 3.571 -5.491 1.750 1.00 85.81 96 GLY A CA 1
ATOM 734 C C . GLY A 1 96 ? 3.475 -6.929 2.250 1.00 85.81 96 GLY A C 1
ATOM 735 O O . GLY A 1 96 ? 2.721 -7.246 3.167 1.00 85.81 96 GLY A O 1
ATOM 736 N N . SER A 1 97 ? 4.266 -7.806 1.643 1.00 80.06 97 SER A N 1
ATOM 737 C CA . SER A 1 97 ? 4.482 -9.182 2.090 1.00 80.06 97 SER A CA 1
ATOM 738 C C . SER A 1 97 ? 5.932 -9.581 1.819 1.00 80.06 97 SER A C 1
ATOM 740 O O . SER A 1 97 ? 6.621 -8.939 1.021 1.00 80.06 97 SER A O 1
ATOM 742 N N . LEU A 1 98 ? 6.417 -10.631 2.488 1.00 73.81 98 LEU A N 1
ATOM 743 C CA . LEU A 1 98 ? 7.666 -11.272 2.083 1.00 73.81 98 LEU A CA 1
ATOM 744 C C . LEU A 1 98 ? 7.434 -11.986 0.750 1.00 73.81 98 LEU A C 1
ATOM 746 O O . LEU A 1 98 ? 6.470 -12.735 0.602 1.00 73.81 98 LEU A O 1
ATOM 750 N N . TRP A 1 99 ? 8.322 -11.754 -0.212 1.00 64.38 99 TRP A N 1
ATOM 751 C CA . TRP A 1 99 ? 8.149 -12.208 -1.586 1.00 64.38 99 TRP A CA 1
ATOM 752 C C . TRP A 1 99 ? 9.483 -12.703 -2.154 1.00 64.38 99 TRP A C 1
ATOM 754 O O . TRP A 1 99 ? 10.521 -12.082 -1.930 1.00 64.38 99 TRP A O 1
ATOM 764 N N . ASP A 1 100 ? 9.463 -13.833 -2.864 1.00 53.81 100 ASP A N 1
ATOM 765 C CA . ASP A 1 100 ? 10.653 -14.512 -3.394 1.00 53.81 100 ASP A CA 1
ATOM 766 C C . ASP A 1 100 ? 10.903 -14.248 -4.896 1.00 53.81 100 ASP A C 1
ATOM 768 O O . ASP A 1 100 ? 11.823 -14.835 -5.469 1.00 53.81 100 ASP A O 1
ATOM 772 N N . LYS A 1 101 ? 10.084 -13.399 -5.550 1.00 45.22 101 LYS A N 1
ATOM 773 C CA . LYS A 1 101 ? 10.092 -13.133 -7.012 1.00 45.22 101 LYS A CA 1
ATOM 774 C C . LYS A 1 101 ? 9.850 -11.643 -7.358 1.00 45.22 101 LYS A C 1
ATOM 776 O O . LYS A 1 101 ? 10.172 -10.771 -6.563 1.00 45.22 101 LYS A O 1
ATOM 781 N N . GLU A 1 102 ? 9.288 -11.343 -8.532 1.00 44.16 102 GLU A N 1
ATOM 782 C CA . GLU A 1 102 ? 9.321 -10.027 -9.216 1.00 44.16 102 GLU A CA 1
ATOM 783 C C . GLU A 1 102 ? 7.901 -9.407 -9.436 1.00 44.16 102 GLU A C 1
ATOM 785 O O . GLU A 1 102 ? 6.975 -10.143 -9.794 1.00 44.16 102 GLU A O 1
ATOM 790 N N . ARG A 1 103 ? 7.696 -8.098 -9.135 1.00 62.56 103 ARG A N 1
ATOM 791 C CA . ARG A 1 103 ? 6.422 -7.283 -9.068 1.00 62.56 103 ARG A CA 1
ATOM 792 C C . ARG A 1 103 ? 6.755 -5.765 -8.910 1.00 62.56 103 ARG A C 1
ATOM 794 O O . ARG A 1 103 ? 7.814 -5.472 -8.379 1.00 62.56 103 ARG A O 1
ATOM 801 N N . LEU A 1 104 ? 5.942 -4.708 -9.140 1.00 55.75 104 LEU A N 1
ATOM 802 C CA . LEU A 1 104 ? 4.736 -4.349 -9.939 1.00 55.75 104 LEU A CA 1
ATOM 803 C C . LEU A 1 104 ? 4.527 -2.800 -9.839 1.00 55.75 104 LEU A C 1
ATOM 805 O O . LEU A 1 104 ? 4.499 -2.289 -8.721 1.00 55.75 104 LEU A O 1
ATOM 809 N N . THR A 1 105 ? 4.325 -2.023 -10.921 1.00 55.38 105 THR A N 1
ATOM 810 C CA . THR A 1 105 ? 3.982 -0.564 -10.872 1.00 55.38 105 THR A CA 1
ATOM 811 C C . THR A 1 105 ? 3.412 -0.016 -12.200 1.00 55.38 105 THR A C 1
ATOM 813 O O . THR A 1 105 ? 3.807 -0.455 -13.267 1.00 55.38 105 THR A O 1
ATOM 816 N N . GLN A 1 106 ? 2.499 0.965 -12.225 1.00 57.44 106 GLN A N 1
ATOM 817 C CA . GLN A 1 106 ? 2.003 1.536 -13.500 1.00 57.44 106 GLN A CA 1
ATOM 818 C C . GLN A 1 106 ? 3.008 2.535 -14.119 1.00 57.44 106 GLN A C 1
ATOM 820 O O . GLN A 1 106 ? 3.551 3.377 -13.405 1.00 57.44 106 GLN A O 1
ATOM 825 N N . HIS A 1 107 ? 3.202 2.507 -15.449 1.00 61.69 107 HIS A N 1
ATOM 826 C CA . HIS A 1 107 ? 4.195 3.327 -16.183 1.00 61.69 107 HIS A CA 1
ATOM 827 C C . HIS A 1 107 ? 4.221 4.823 -15.797 1.00 61.69 107 HIS A C 1
ATOM 829 O O . HIS A 1 107 ? 5.291 5.422 -15.723 1.00 61.69 107 HIS A O 1
ATOM 835 N N . ALA A 1 108 ? 3.061 5.433 -15.533 1.00 62.06 108 ALA A N 1
ATOM 836 C CA . ALA A 1 108 ? 2.953 6.853 -15.184 1.00 62.06 108 ALA A CA 1
ATOM 837 C C . ALA A 1 108 ? 3.556 7.212 -13.809 1.00 62.06 108 ALA A C 1
ATOM 839 O O . ALA A 1 108 ? 3.926 8.363 -13.585 1.00 62.06 108 ALA A O 1
ATOM 840 N N . LEU A 1 109 ? 3.667 6.243 -12.893 1.00 74.94 109 LEU A N 1
ATOM 841 C CA . LEU A 1 109 ? 4.179 6.450 -11.535 1.00 74.94 109 LEU A CA 1
ATOM 842 C C . LEU A 1 109 ? 5.687 6.183 -11.413 1.00 74.94 109 LEU A C 1
ATOM 844 O O . LEU A 1 109 ? 6.283 6.540 -10.398 1.00 74.94 109 LEU A O 1
ATOM 848 N N . VAL A 1 110 ? 6.328 5.612 -12.439 1.00 76.75 110 VAL A N 1
ATOM 849 C CA . VAL A 1 110 ? 7.774 5.318 -12.444 1.00 76.75 110 VAL A CA 1
ATOM 850 C C . VAL A 1 110 ? 8.620 6.543 -12.034 1.00 76.75 110 VAL A C 1
ATOM 852 O O . VAL A 1 110 ? 9.360 6.426 -11.055 1.00 76.75 110 VAL A O 1
ATOM 855 N N . PRO A 1 111 ? 8.437 7.754 -12.612 1.00 80.12 111 PRO A N 1
ATOM 856 C CA . PRO A 1 111 ? 9.238 8.930 -12.240 1.00 80.12 111 PRO A CA 1
ATOM 857 C C . PRO A 1 111 ? 8.935 9.487 -10.839 1.00 80.12 111 PRO A C 1
ATOM 859 O O . PRO A 1 111 ? 9.645 10.368 -10.348 1.00 80.12 111 PRO A O 1
ATOM 862 N N . PHE A 1 112 ? 7.849 9.043 -10.197 1.00 79.75 112 PHE A N 1
ATOM 863 C CA . PHE A 1 112 ? 7.565 9.358 -8.799 1.00 79.75 112 PHE A CA 1
ATOM 864 C C . PHE A 1 112 ? 8.376 8.444 -7.878 1.00 79.75 112 PHE A C 1
ATOM 866 O O . PHE A 1 112 ? 9.110 8.947 -7.030 1.00 79.75 112 PHE A O 1
ATOM 873 N N . TYR A 1 113 ? 8.309 7.127 -8.086 1.00 82.62 113 TYR A N 1
ATOM 874 C CA . TYR A 1 113 ? 9.019 6.148 -7.259 1.00 82.62 113 TYR A CA 1
ATOM 875 C C . TYR A 1 113 ? 10.546 6.222 -7.403 1.00 82.62 113 TYR A C 1
ATOM 877 O O . TYR A 1 113 ? 11.253 6.036 -6.413 1.00 82.62 113 TYR A O 1
ATOM 885 N N . GLU A 1 114 ? 11.076 6.584 -8.576 1.00 83.00 114 GLU A N 1
ATOM 886 C CA . GLU A 1 114 ? 12.523 6.789 -8.773 1.00 83.00 114 GLU A CA 1
ATOM 887 C C . GLU A 1 114 ? 13.121 7.830 -7.806 1.00 83.00 114 GLU A C 1
ATOM 889 O O . GLU A 1 114 ? 14.260 7.688 -7.356 1.00 83.00 114 GLU A O 1
ATOM 894 N N . LYS A 1 115 ? 12.334 8.829 -7.377 1.00 81.94 115 LYS A N 1
ATOM 895 C CA . LYS A 1 115 ? 12.753 9.831 -6.373 1.00 81.94 115 LYS A CA 1
ATOM 896 C C . LYS A 1 115 ? 13.008 9.230 -4.986 1.00 81.94 115 LYS A C 1
ATOM 898 O O . LYS A 1 115 ? 13.710 9.840 -4.185 1.00 81.94 115 LYS A O 1
ATOM 903 N N . PHE A 1 116 ? 12.453 8.051 -4.712 1.00 81.56 116 PHE A N 1
ATOM 904 C CA . PHE A 1 116 ? 12.612 7.301 -3.464 1.00 81.56 116 PHE A CA 1
ATOM 905 C C . PHE A 1 116 ? 13.650 6.168 -3.585 1.00 81.56 116 PHE A C 1
ATOM 907 O O . PHE A 1 116 ? 13.717 5.303 -2.717 1.00 81.56 116 PHE A O 1
ATOM 914 N N . GLY A 1 117 ? 14.468 6.165 -4.646 1.00 83.75 117 GLY A N 1
ATOM 915 C CA . GLY A 1 117 ? 15.555 5.198 -4.842 1.00 83.75 117 GLY A CA 1
ATOM 916 C C . GLY A 1 117 ? 15.158 3.909 -5.568 1.00 83.75 117 GLY A C 1
ATOM 917 O O . GLY A 1 117 ? 16.014 3.044 -5.767 1.00 83.75 117 GLY A O 1
ATOM 918 N N . PHE A 1 118 ? 13.900 3.790 -6.002 1.00 87.62 118 PHE A N 1
ATOM 919 C CA . PHE A 1 118 ? 13.470 2.713 -6.892 1.00 87.62 118 PHE A CA 1
ATOM 920 C C . PHE A 1 118 ? 14.101 2.874 -8.283 1.00 87.62 118 PHE A C 1
ATOM 922 O O . PHE A 1 118 ? 14.457 3.977 -8.697 1.00 87.62 118 PHE A O 1
ATOM 929 N N . ARG A 1 119 ? 14.237 1.772 -9.020 1.00 87.62 119 ARG A N 1
ATOM 930 C CA . ARG A 1 119 ? 14.738 1.743 -10.401 1.00 87.62 119 ARG A CA 1
ATOM 931 C C . ARG A 1 119 ? 13.840 0.868 -11.255 1.00 87.62 119 ARG A C 1
ATOM 933 O O . ARG A 1 119 ? 13.465 -0.214 -10.808 1.00 87.62 119 ARG A O 1
ATOM 940 N N . ALA A 1 120 ? 13.532 1.311 -12.470 1.00 86.69 120 ALA A N 1
ATOM 941 C CA . ALA A 1 120 ? 12.785 0.501 -13.423 1.00 86.69 120 ALA A CA 1
ATOM 942 C C . ALA A 1 120 ? 13.606 -0.700 -13.915 1.00 86.69 120 ALA A C 1
ATOM 944 O O . ALA A 1 120 ? 14.758 -0.545 -14.321 1.00 86.69 120 ALA A O 1
ATOM 945 N N . VAL A 1 121 ? 12.991 -1.884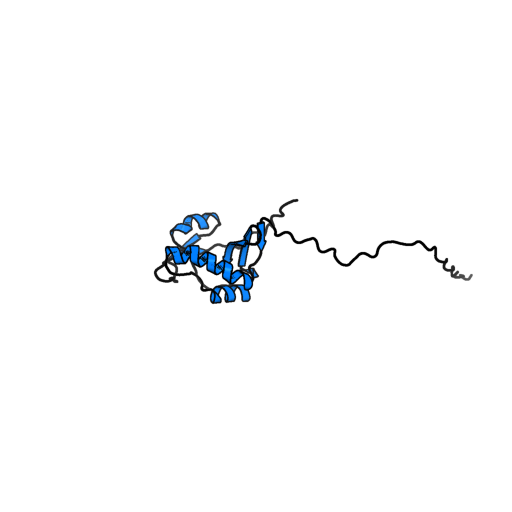 -13.880 1.00 88.25 121 VAL A N 1
ATOM 946 C CA . VAL A 1 121 ? 13.595 -3.162 -14.293 1.00 88.25 121 VAL A CA 1
ATOM 947 C C . VAL A 1 121 ? 13.119 -3.564 -15.694 1.00 88.25 121 VAL A C 1
ATOM 949 O O . VAL A 1 121 ? 13.923 -3.963 -16.532 1.00 88.25 121 VAL A O 1
ATOM 952 N N . GLY A 1 122 ? 11.825 -3.399 -15.986 1.00 85.94 122 GLY A N 1
ATOM 953 C CA . GLY A 1 122 ? 11.226 -3.746 -17.279 1.00 85.94 122 GLY A CA 1
ATOM 954 C C . GLY A 1 122 ? 9.701 -3.884 -17.201 1.00 85.94 122 GLY A C 1
ATOM 955 O O . GLY A 1 122 ? 9.111 -3.474 -16.204 1.00 85.94 122 GLY A O 1
ATOM 956 N N . PRO A 1 123 ? 9.029 -4.429 -18.229 1.00 85.38 123 PRO A N 1
ATOM 957 C CA . PRO A 1 123 ? 7.621 -4.817 -18.140 1.00 85.38 123 PRO A CA 1
ATOM 958 C C . PRO A 1 123 ? 7.430 -5.951 -17.122 1.00 85.38 123 PRO A C 1
ATOM 960 O O . PRO A 1 123 ? 8.156 -6.940 -17.157 1.00 85.38 123 PRO A O 1
ATOM 963 N N . CYS A 1 124 ? 6.445 -5.825 -16.237 1.00 83.25 124 CYS A N 1
ATOM 964 C CA . CYS A 1 124 ? 6.134 -6.830 -15.226 1.00 83.25 124 CYS A CA 1
ATOM 965 C C . CYS A 1 124 ? 5.293 -7.976 -15.811 1.00 83.25 124 CYS A C 1
ATOM 967 O O . CYS A 1 124 ? 4.419 -7.758 -16.650 1.00 83.25 124 CYS A O 1
ATOM 969 N N . ALA A 1 125 ? 5.519 -9.196 -15.319 1.00 80.75 125 ALA A N 1
ATOM 970 C CA . ALA A 1 125 ? 4.835 -10.404 -15.782 1.00 80.75 125 ALA A CA 1
ATOM 971 C C . ALA A 1 125 ? 3.370 -10.549 -15.310 1.00 80.75 125 ALA A C 1
ATOM 973 O O . ALA A 1 125 ? 2.662 -11.412 -15.825 1.00 80.75 125 ALA A O 1
ATOM 974 N N . ILE A 1 126 ? 2.907 -9.752 -14.335 1.00 76.50 126 ILE A N 1
ATOM 975 C CA . ILE A 1 126 ? 1.525 -9.818 -13.829 1.00 76.50 126 ILE A CA 1
ATOM 976 C C . ILE A 1 126 ? 0.677 -8.704 -14.447 1.00 76.50 126 ILE A C 1
ATOM 978 O O . ILE A 1 126 ? 1.057 -7.534 -14.441 1.00 76.50 126 ILE A O 1
ATOM 982 N N . THR A 1 127 ? -0.519 -9.082 -14.893 1.00 77.25 127 THR A N 1
ATOM 983 C CA . THR A 1 127 ? -1.608 -8.189 -15.302 1.00 77.25 127 THR A CA 1
ATOM 984 C C . THR A 1 127 ? -2.747 -8.229 -14.287 1.00 77.25 127 THR A C 1
ATOM 986 O O . THR A 1 127 ? -3.059 -9.291 -13.750 1.00 77.25 127 THR A O 1
ATOM 989 N N . VAL A 1 128 ? -3.421 -7.098 -14.076 1.00 76.75 128 VAL A N 1
ATOM 990 C CA . VAL A 1 128 ? -4.655 -7.003 -13.275 1.00 76.75 128 VAL A CA 1
ATOM 991 C C . VAL A 1 128 ? -5.764 -6.571 -14.226 1.00 76.75 128 VAL A C 1
ATOM 993 O O . VAL A 1 128 ? -5.757 -5.447 -14.726 1.00 76.75 128 VAL A O 1
ATOM 996 N N . GLY A 1 129 ? -6.663 -7.494 -14.576 1.00 80.31 129 GLY A N 1
ATOM 997 C CA . GLY A 1 129 ? -7.560 -7.301 -15.718 1.00 80.31 129 GLY A CA 1
ATOM 998 C C . GLY A 1 129 ? -6.763 -7.048 -17.005 1.00 80.31 129 GLY A C 1
ATOM 999 O O . GLY A 1 129 ? -5.929 -7.865 -17.391 1.00 80.31 129 GLY A O 1
ATOM 1000 N N . SER A 1 130 ? -6.998 -5.906 -17.654 1.00 79.25 130 SER A N 1
ATOM 1001 C CA . SER A 1 130 ? -6.258 -5.447 -18.841 1.00 79.25 130 SER A CA 1
ATOM 1002 C C . SER A 1 130 ? -5.070 -4.520 -18.532 1.00 79.25 130 SER A C 1
ATOM 1004 O O . SER A 1 130 ? -4.431 -4.024 -19.462 1.00 79.25 130 SER A O 1
ATOM 1006 N N . LEU A 1 131 ? -4.764 -4.258 -17.255 1.00 79.31 131 LEU A N 1
ATOM 1007 C CA . LEU A 1 131 ? -3.670 -3.369 -16.867 1.00 79.31 131 LEU A CA 1
ATOM 1008 C C . LEU A 1 131 ? -2.304 -4.042 -17.036 1.00 79.31 131 LEU A C 1
ATOM 1010 O O . LEU A 1 131 ? -2.090 -5.167 -16.580 1.00 79.31 131 LEU A O 1
ATOM 1014 N N . ALA A 1 132 ? -1.370 -3.299 -17.632 1.00 83.12 132 ALA A N 1
ATOM 1015 C CA . ALA A 1 132 ? 0.038 -3.655 -17.760 1.00 83.12 132 ALA A CA 1
ATOM 1016 C C . ALA A 1 132 ? 0.917 -2.698 -16.940 1.00 83.12 132 ALA A C 1
ATOM 1018 O O . ALA A 1 132 ? 0.620 -1.507 -16.801 1.00 83.12 132 ALA A O 1
ATOM 1019 N N . PH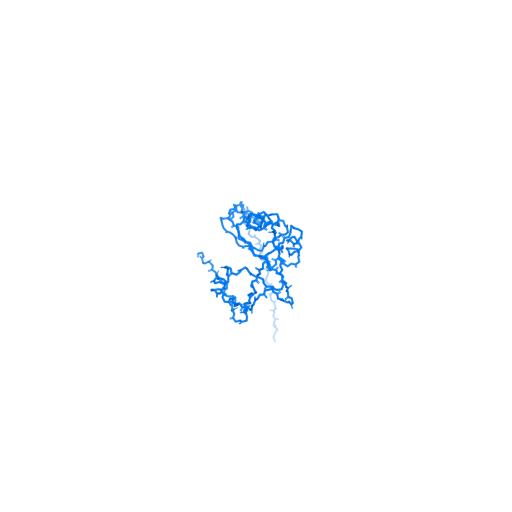E A 1 133 ? 2.018 -3.228 -16.416 1.00 84.94 133 PHE A N 1
ATOM 1020 C CA . PHE A 1 133 ? 2.823 -2.585 -15.382 1.00 84.94 133 PHE A CA 1
ATOM 1021 C C . PHE A 1 133 ? 4.320 -2.629 -15.736 1.00 84.94 133 PHE A C 1
ATOM 1023 O O . PHE A 1 133 ? 4.793 -3.574 -16.360 1.00 84.94 133 PHE A O 1
ATOM 1030 N N . THR A 1 134 ? 5.076 -1.617 -15.319 1.00 85.06 134 THR A N 1
ATOM 1031 C CA . THR A 1 134 ? 6.539 -1.621 -15.195 1.00 85.06 134 THR A CA 1
ATOM 1032 C C . THR A 1 134 ? 6.929 -2.167 -13.826 1.00 85.06 134 THR A C 1
ATOM 1034 O O . THR A 1 134 ? 6.335 -1.802 -12.820 1.00 85.06 134 THR A O 1
ATOM 1037 N N . GLU A 1 135 ? 7.944 -3.006 -13.747 1.00 87.69 135 GLU A N 1
ATOM 1038 C CA . GLU A 1 135 ? 8.538 -3.421 -12.485 1.00 87.69 135 GLU A CA 1
ATOM 1039 C C . GLU A 1 135 ? 9.561 -2.407 -11.961 1.00 87.69 135 GLU A C 1
ATOM 1041 O O . GLU A 1 135 ? 10.350 -1.853 -12.733 1.00 87.69 135 GLU A O 1
ATOM 1046 N N . LEU A 1 136 ? 9.559 -2.201 -10.640 1.00 86.75 136 LEU A N 1
ATOM 1047 C CA . LEU A 1 136 ? 10.467 -1.315 -9.922 1.00 86.75 136 LEU A CA 1
ATOM 1048 C C . LEU A 1 136 ? 11.143 -2.047 -8.756 1.00 86.75 136 LEU A C 1
ATOM 1050 O O . LEU A 1 136 ? 10.464 -2.648 -7.929 1.00 86.75 136 LEU A O 1
ATOM 1054 N N . GLN A 1 137 ? 12.462 -1.901 -8.618 1.00 86.69 137 GLN A N 1
ATOM 1055 C CA . GLN A 1 137 ? 13.235 -2.467 -7.505 1.00 86.69 137 GLN A CA 1
ATOM 1056 C C . GLN A 1 137 ? 13.917 -1.364 -6.682 1.00 86.69 137 GLN A C 1
ATOM 1058 O O . GLN A 1 137 ? 14.472 -0.424 -7.250 1.00 86.69 137 GLN A O 1
ATOM 1063 N N . CYS A 1 138 ? 13.927 -1.488 -5.350 1.00 84.06 138 CYS A N 1
ATOM 1064 C CA . CYS A 1 138 ? 14.680 -0.612 -4.444 1.00 84.06 138 CYS A CA 1
ATOM 1065 C C . CYS A 1 138 ? 15.611 -1.431 -3.536 1.00 84.06 138 CYS A C 1
ATOM 1067 O O . CYS A 1 138 ? 15.191 -2.401 -2.905 1.00 84.06 138 CYS A O 1
ATOM 1069 N N . SER A 1 139 ? 16.884 -1.034 -3.453 1.00 84.31 139 SER A N 1
ATOM 1070 C CA . SER A 1 139 ? 17.888 -1.706 -2.620 1.00 84.31 139 SER A CA 1
ATOM 1071 C C . SER A 1 139 ? 17.895 -1.143 -1.201 1.00 84.31 139 SER A C 1
ATOM 1073 O O . SER A 1 139 ? 18.447 -0.075 -0.956 1.00 84.31 139 SER A O 1
ATOM 1075 N N . LEU A 1 140 ? 17.358 -1.898 -0.239 1.00 76.38 140 LEU A N 1
ATOM 1076 C CA . LEU A 1 140 ? 17.311 -1.491 1.176 1.00 76.38 140 LEU A CA 1
ATOM 1077 C C . LEU A 1 140 ? 18.670 -1.594 1.908 1.00 76.38 140 LEU A C 1
ATOM 1079 O O . LEU A 1 140 ? 18.835 -1.062 3.007 1.00 76.38 140 LEU A O 1
ATOM 1083 N N . HIS A 1 141 ? 19.663 -2.253 1.303 1.00 59.16 141 HIS A N 1
ATOM 1084 C CA . HIS A 1 141 ? 21.007 -2.419 1.858 1.00 59.16 141 HIS A CA 1
ATOM 1085 C C . HIS A 1 141 ? 21.768 -1.082 1.916 1.00 59.16 141 HIS A C 1
ATOM 1087 O O . HIS A 1 141 ? 22.351 -0.648 0.925 1.00 59.16 141 HIS A O 1
ATOM 1093 N N . GLY A 1 142 ? 21.799 -0.454 3.095 1.00 54.88 142 GLY A N 1
ATOM 1094 C CA . GLY A 1 142 ? 22.599 0.749 3.370 1.00 54.88 142 GLY A CA 1
ATOM 1095 C C . GLY A 1 142 ? 21.848 1.869 4.092 1.00 54.88 142 GLY A C 1
ATOM 1096 O O . GLY A 1 142 ? 22.482 2.754 4.665 1.00 54.88 142 GLY A O 1
ATOM 1097 N N . HIS A 1 143 ? 20.515 1.819 4.136 1.00 52.97 143 HIS A N 1
ATOM 1098 C CA . HIS A 1 143 ? 19.732 2.765 4.925 1.00 52.97 143 HIS A CA 1
ATOM 1099 C C . HIS A 1 143 ? 19.732 2.353 6.398 1.00 52.97 143 HIS A C 1
ATOM 1101 O O . HIS A 1 143 ? 19.008 1.452 6.819 1.00 52.97 143 HIS A O 1
ATOM 1107 N N . THR A 1 144 ? 20.540 3.041 7.207 1.00 45.78 144 THR A N 1
ATOM 1108 C CA . THR A 1 144 ? 20.366 3.011 8.660 1.00 45.78 144 THR A CA 1
ATOM 1109 C C . THR A 1 144 ? 18.945 3.470 8.986 1.00 45.78 144 THR A C 1
ATOM 1111 O O . THR A 1 144 ? 18.498 4.511 8.500 1.00 45.78 144 THR A O 1
ATOM 1114 N N . PHE A 1 145 ? 18.228 2.698 9.810 1.00 49.31 145 PHE A N 1
ATOM 1115 C CA . PHE A 1 145 ? 16.914 3.069 10.348 1.00 49.31 145 PHE A CA 1
ATOM 1116 C C . PHE A 1 145 ? 17.076 4.245 11.327 1.00 49.31 145 PHE A C 1
ATOM 1118 O O . PHE A 1 145 ? 17.003 4.108 12.549 1.00 49.31 145 PHE A O 1
ATOM 1125 N N . LEU A 1 146 ? 17.333 5.432 10.776 1.00 44.72 146 LEU A N 1
ATOM 1126 C CA . LEU A 1 146 ? 17.351 6.702 11.483 1.00 44.72 146 LEU A CA 1
ATOM 1127 C C . LEU A 1 146 ? 15.919 7.031 11.895 1.00 44.72 146 LEU A C 1
ATOM 1129 O O . LEU A 1 146 ? 15.193 7.746 11.203 1.00 44.72 146 LEU A O 1
ATOM 1133 N N . ARG A 1 147 ? 15.522 6.475 13.046 1.00 49.78 147 ARG A N 1
ATOM 1134 C CA . ARG A 1 147 ? 14.292 6.812 13.759 1.00 49.78 147 ARG A CA 1
ATOM 1135 C C . ARG A 1 147 ? 14.262 8.326 13.943 1.00 49.78 147 ARG A C 1
ATOM 1137 O O . ARG A 1 147 ? 14.942 8.866 14.816 1.00 49.78 147 ARG A O 1
ATOM 1144 N N . ARG A 1 148 ? 13.489 9.016 13.103 1.00 51.59 148 ARG A N 1
ATOM 1145 C CA . ARG A 1 148 ? 13.245 10.452 13.235 1.00 51.59 148 ARG A CA 1
ATOM 1146 C C . ARG A 1 148 ? 12.405 10.634 14.492 1.00 51.59 148 ARG A C 1
ATOM 1148 O O . ARG A 1 148 ? 11.185 10.543 14.441 1.00 51.59 148 ARG A O 1
ATOM 1155 N N . ASN A 1 149 ? 13.065 10.834 15.630 1.00 41.38 149 ASN A N 1
ATOM 1156 C CA . ASN A 1 149 ? 12.387 11.301 16.829 1.00 41.38 149 ASN A CA 1
ATOM 1157 C C . ASN A 1 149 ? 11.787 12.669 16.490 1.00 41.38 149 ASN A C 1
ATOM 1159 O O . ASN A 1 149 ? 12.517 13.651 16.352 1.00 41.38 149 ASN A O 1
ATOM 1163 N N . SER A 1 150 ? 10.466 12.720 16.335 1.00 54.34 150 SER A N 1
ATOM 1164 C CA . SER A 1 150 ? 9.704 13.958 16.436 1.00 54.34 150 SER A CA 1
ATOM 1165 C C . SER A 1 150 ? 9.920 14.496 17.849 1.00 54.34 150 SER A C 1
ATOM 1167 O O . SER A 1 150 ? 9.355 13.965 18.806 1.00 54.34 150 SER A O 1
ATOM 1169 N N . GLY A 1 151 ? 10.819 15.470 17.985 1.00 47.28 151 GLY A N 1
ATOM 1170 C CA . GLY A 1 151 ? 11.054 16.143 19.256 1.00 47.28 151 GLY A CA 1
ATOM 1171 C C . GLY A 1 151 ? 9.788 16.873 19.691 1.00 47.28 151 GLY A C 1
ATOM 1172 O O . GLY A 1 151 ? 9.224 17.630 18.900 1.00 47.28 151 GLY A O 1
ATOM 1173 N N . CYS A 1 152 ? 9.363 16.610 20.925 1.00 36.66 152 CYS A N 1
ATOM 1174 C CA . CYS A 1 152 ? 8.448 17.472 21.668 1.00 36.66 152 CYS A CA 1
ATOM 1175 C C . CYS A 1 152 ? 9.224 18.652 22.269 1.00 36.66 152 CYS A C 1
ATOM 1177 O O . CYS A 1 152 ? 10.413 18.440 22.606 1.00 36.66 152 CYS A O 1
#

pLDDT: mean 73.36, std 20.6, range [30.95, 96.81]

InterPro domains:
  IPR016181 Acyl-CoA N-acyltransferase [SSF55729] (32-102)
  IPR051635 Serotonin N-acetyltransferase-like [PTHR10908] (5-109)

Radius of gyration: 28.66 Å; chains: 1; bounding box: 56×32×94 Å